Protein AF-A0A1W1E439-F1 (afdb_monomer)

Secondary structure (DSSP, 8-state):
-HHHHHHHHHHHHHHHHHHHHHHHHHHHHHHHHHHHHHHHHHHHHHHHHHHHHHHHHHHHHHHHHHHHHHHHHHHHHHHHHHHHHHHHHHHHHHHHHHHHHHHHHHHT-HHHHHHHHHHHTT--

Solvent-accessible surface area (backbone atoms only — not comparable to full-atom values): 6679 Å² total; per-residue (Å²): 114,67,73,62,52,54,50,50,53,54,49,52,53,50,51,54,49,51,52,51,53,49,53,52,49,52,50,53,50,52,50,52,52,49,54,51,52,52,50,52,51,51,50,52,53,51,51,51,53,49,52,54,50,52,52,52,51,51,50,52,53,50,52,53,51,51,51,51,52,51,52,51,51,50,53,51,51,52,53,49,51,53,51,54,50,51,54,49,51,52,52,49,51,52,51,50,54,52,50,52,50,57,52,46,59,63,69,68,29,67,66,61,53,48,55,51,52,54,52,54,68,70,75,110

Foldseek 3Di:
DVVVVVVVVVVVVVVVVVVVVVVVVVVVVVVVVVVVVVVVVVVVVVVVVVVVVVVVVVVVVVVVVVVVVVVVVVVVVVVVVVVVVVVVVVVVVVVVVVVVVVVVCVVPPPVVVVVVVVVVVVVD

Mean predicted aligned error: 12.01 Å

Sequence (124 aa):
MEARKKRIESGLIAAERGLSEHKEAQQKAQETINQSKDQAAAIIANATKQASGMVEDAKGTASQEAERIKTQAHAEIEQESQRVRNELKDQVSALVMQGVGAVLDKEVDAKAHQGMLSKLSQTL

pLDDT: mean 89.96, std 12.66, range [44.31, 98.12]

InterPro domains:
  IPR002146 ATP synthase, F0 complex, subunit b/b', bacterial/chloroplast [PF00430] (1-104)
  IPR005864 ATP synthase, F0 complex, subunit b, bacterial [TIGR01144] (1-121)
  IPR028987 F-type ATP synthase subunit B-like, membrane domain superfamily [SSF81573] (31-89)
  IPR050059 ATP synthase B chain [PTHR33445] (1-121)

Organism: NCBI:txid652676

Structure (mmCIF, N/CA/C/O backbone):
data_AF-A0A1W1E439-F1
#
_entry.id   AF-A0A1W1E439-F1
#
loop_
_atom_site.group_PDB
_atom_site.id
_atom_site.type_symbol
_atom_site.label_atom_id
_atom_site.label_alt_id
_atom_site.label_comp_id
_atom_site.label_asym_id
_atom_site.label_entity_id
_atom_site.label_seq_id
_atom_site.pdbx_PDB_ins_code
_atom_site.Cartn_x
_atom_site.Cartn_y
_atom_site.Cartn_z
_atom_site.occupancy
_atom_site.B_iso_or_equiv
_atom_site.auth_seq_id
_atom_site.auth_comp_id
_atom_site.auth_asym_id
_atom_site.auth_atom_id
_atom_site.pdbx_PDB_model_num
ATOM 1 N N . MET A 1 1 ? 37.534 -2.787 -73.741 1.00 69.88 1 MET A N 1
ATOM 2 C CA . MET A 1 1 ? 38.231 -3.216 -72.505 1.00 69.88 1 MET A CA 1
ATOM 3 C C . MET A 1 1 ? 37.985 -2.239 -71.352 1.00 69.88 1 MET A C 1
ATOM 5 O O . MET A 1 1 ? 37.496 -2.677 -70.318 1.00 69.88 1 MET A O 1
ATOM 9 N N . GLU A 1 2 ? 38.200 -0.934 -71.546 1.00 83.12 2 GLU A N 1
ATOM 10 C CA . GLU A 1 2 ? 38.024 0.121 -70.522 1.00 83.12 2 GLU A CA 1
ATOM 11 C C . GLU A 1 2 ? 36.676 0.116 -69.777 1.00 83.12 2 GLU A C 1
ATOM 13 O O . GLU A 1 2 ? 36.642 0.111 -68.548 1.00 83.12 2 GLU A O 1
ATOM 18 N N . ALA A 1 3 ? 35.551 0.016 -70.492 1.00 86.69 3 ALA A N 1
ATOM 19 C CA . ALA A 1 3 ? 34.220 0.011 -69.871 1.00 86.69 3 ALA A CA 1
ATOM 20 C C . ALA A 1 3 ? 34.008 -1.152 -68.878 1.00 86.69 3 ALA A C 1
ATOM 22 O O . ALA A 1 3 ? 33.331 -0.997 -67.863 1.00 86.69 3 ALA A O 1
ATOM 23 N N . ARG A 1 4 ? 34.619 -2.319 -69.137 1.00 87.88 4 ARG A N 1
ATOM 24 C CA . ARG A 1 4 ? 34.541 -3.480 -68.238 1.00 87.88 4 ARG A CA 1
ATOM 25 C C . ARG A 1 4 ? 35.363 -3.251 -66.970 1.00 87.88 4 ARG A C 1
ATOM 27 O O . ARG A 1 4 ? 34.896 -3.606 -65.894 1.00 87.88 4 ARG A O 1
ATOM 34 N N . LYS A 1 5 ? 36.547 -2.646 -67.095 1.00 88.12 5 LYS A N 1
ATOM 35 C CA . LYS A 1 5 ? 37.440 -2.340 -65.968 1.00 88.12 5 LYS A CA 1
ATOM 36 C C . LYS A 1 5 ? 36.796 -1.324 -65.021 1.00 88.12 5 LYS A C 1
ATOM 38 O O . LYS A 1 5 ? 36.674 -1.605 -63.834 1.00 88.12 5 LYS A O 1
ATOM 43 N N . LYS A 1 6 ? 36.243 -0.239 -65.577 1.00 91.06 6 LYS A N 1
ATOM 44 C CA . LYS A 1 6 ? 35.514 0.792 -64.822 1.00 91.06 6 LYS A CA 1
ATOM 45 C C . LYS A 1 6 ? 34.290 0.237 -64.084 1.00 91.06 6 LYS A C 1
ATOM 47 O O . LYS A 1 6 ? 34.039 0.620 -62.949 1.00 91.06 6 LYS A O 1
ATOM 52 N N . ARG A 1 7 ? 33.549 -0.698 -64.696 1.00 90.56 7 ARG A N 1
ATOM 53 C CA . ARG A 1 7 ? 32.388 -1.353 -64.060 1.00 90.56 7 ARG A CA 1
ATOM 54 C C . ARG A 1 7 ? 32.782 -2.261 -62.890 1.00 90.56 7 ARG A C 1
ATOM 56 O O . ARG A 1 7 ? 32.053 -2.333 -61.906 1.00 90.56 7 ARG A O 1
ATOM 63 N N . ILE A 1 8 ? 33.906 -2.971 -63.006 1.00 89.38 8 ILE A N 1
ATOM 64 C CA . ILE A 1 8 ? 34.429 -3.824 -61.926 1.00 89.38 8 ILE A CA 1
ATOM 65 C C . ILE A 1 8 ? 34.908 -2.954 -60.763 1.00 89.38 8 ILE A C 1
ATOM 67 O O . ILE A 1 8 ? 34.551 -3.225 -59.623 1.00 89.38 8 ILE A O 1
ATOM 71 N N . GLU A 1 9 ? 35.641 -1.882 -61.056 1.00 92.06 9 GLU A N 1
ATOM 72 C CA . GLU A 1 9 ? 36.102 -0.913 -60.059 1.00 92.06 9 GLU A CA 1
ATOM 73 C C . GLU A 1 9 ? 34.930 -0.253 -59.320 1.00 92.06 9 GLU A C 1
ATOM 75 O O . GLU A 1 9 ? 34.882 -0.279 -58.093 1.00 92.06 9 GLU A O 1
ATOM 80 N N . SER A 1 10 ? 33.920 0.244 -60.045 1.00 90.81 10 SER A N 1
ATOM 81 C CA . SER A 1 10 ? 32.730 0.829 -59.419 1.00 90.81 10 SER A CA 1
ATOM 82 C C . SER A 1 10 ? 31.944 -0.182 -58.582 1.00 90.81 10 SER A C 1
ATOM 84 O O . SER A 1 10 ? 31.404 0.176 -57.540 1.00 90.81 10 SER A O 1
ATOM 86 N N . GLY A 1 11 ? 31.874 -1.441 -59.029 1.00 92.94 11 GLY A N 1
ATOM 87 C CA . GLY A 1 11 ? 31.206 -2.514 -58.294 1.00 92.94 11 GLY A CA 1
ATOM 88 C C . GLY A 1 11 ? 31.939 -2.888 -57.006 1.00 92.94 11 GLY A C 1
ATOM 89 O O . GLY A 1 11 ? 31.295 -3.078 -55.979 1.00 92.94 11 GLY A O 1
ATOM 90 N N . LEU A 1 12 ? 33.274 -2.935 -57.042 1.00 93.62 12 LEU A N 1
ATOM 91 C CA . LEU A 1 12 ? 34.099 -3.214 -55.867 1.00 93.62 12 LEU A CA 1
ATOM 92 C C . LEU A 1 12 ? 33.975 -2.094 -54.824 1.00 93.62 12 LEU A C 1
ATOM 94 O O . LEU A 1 12 ? 33.728 -2.379 -53.657 1.00 93.62 12 LEU A O 1
ATOM 98 N N . ILE A 1 13 ? 34.036 -0.831 -55.261 1.00 94.19 13 ILE A N 1
ATOM 99 C CA . ILE A 1 13 ? 33.849 0.336 -54.384 1.00 94.19 13 ILE A CA 1
ATOM 100 C C . ILE A 1 13 ? 32.438 0.346 -53.776 1.00 94.19 13 ILE A C 1
ATOM 102 O O . ILE A 1 13 ? 32.276 0.637 -52.594 1.00 94.19 13 ILE A O 1
ATOM 106 N N . ALA A 1 14 ? 31.405 0.024 -54.561 1.00 94.19 14 ALA A N 1
ATOM 107 C CA . ALA A 1 14 ? 30.033 -0.048 -54.059 1.00 94.19 14 ALA A CA 1
ATOM 108 C C . ALA A 1 14 ? 29.848 -1.176 -53.030 1.00 94.19 14 ALA A C 1
ATOM 110 O O . ALA A 1 14 ? 29.167 -0.976 -52.027 1.00 94.19 14 ALA A O 1
ATOM 111 N N . ALA A 1 15 ? 30.473 -2.337 -53.246 1.00 93.81 15 ALA A N 1
ATOM 112 C CA . ALA A 1 15 ? 30.433 -3.451 -52.302 1.00 93.81 15 ALA A CA 1
ATOM 113 C C . ALA A 1 15 ? 31.158 -3.12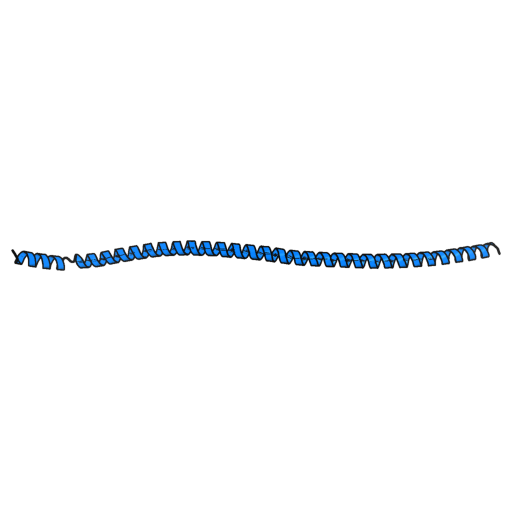1 -50.987 1.00 93.81 15 ALA A C 1
ATOM 115 O O . ALA A 1 15 ? 30.634 -3.409 -49.913 1.00 93.81 15 ALA A O 1
ATOM 116 N N . GLU A 1 16 ? 32.327 -2.479 -51.057 1.00 93.88 16 GLU A N 1
ATOM 117 C CA . GLU A 1 16 ? 33.083 -2.046 -49.875 1.00 93.88 16 GLU A CA 1
ATOM 118 C C . GLU A 1 16 ? 32.316 -0.991 -49.066 1.00 93.88 16 GLU A C 1
ATOM 120 O O . GLU A 1 16 ? 32.196 -1.110 -47.845 1.00 93.88 16 GLU A O 1
ATOM 125 N N . ARG A 1 17 ? 31.703 -0.011 -49.745 1.00 95.00 17 ARG A N 1
ATOM 126 C CA . ARG A 1 17 ? 30.813 0.971 -49.107 1.00 95.00 17 ARG A CA 1
ATOM 127 C C . ARG A 1 17 ? 2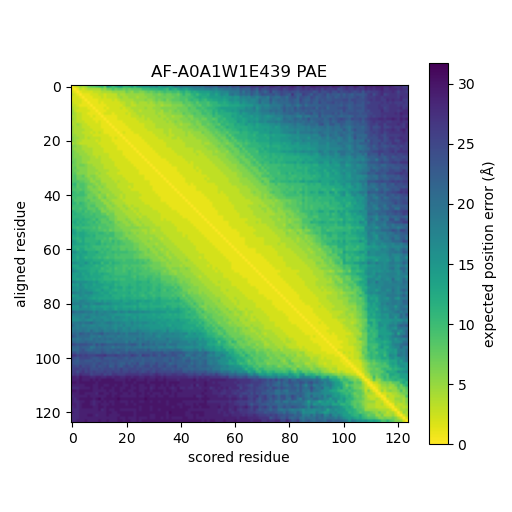9.606 0.308 -48.457 1.00 95.00 17 ARG A C 1
ATOM 129 O O . ARG A 1 17 ? 29.342 0.574 -47.291 1.00 95.00 17 ARG A O 1
ATOM 136 N N . GLY A 1 18 ? 28.934 -0.602 -49.161 1.00 95.75 18 GLY A N 1
ATOM 137 C CA . GLY A 1 18 ? 27.789 -1.330 -48.616 1.00 95.75 18 GLY A CA 1
ATOM 138 C C . GLY A 1 18 ? 28.148 -2.157 -47.379 1.00 95.75 18 GLY A C 1
ATOM 139 O O . GLY A 1 18 ? 27.379 -2.190 -46.421 1.00 95.75 18 GLY A O 1
ATOM 140 N N . LEU A 1 19 ? 29.334 -2.776 -47.348 1.00 95.88 19 LEU A N 1
ATOM 141 C CA . LEU A 1 19 ? 29.818 -3.502 -46.172 1.00 95.88 19 LEU A CA 1
ATOM 142 C C . LEU A 1 19 ? 30.106 -2.561 -44.992 1.00 95.88 19 LEU A C 1
ATOM 144 O O . LEU A 1 19 ? 29.750 -2.886 -43.857 1.00 95.88 19 LEU A O 1
ATOM 148 N N . SER A 1 20 ? 30.726 -1.405 -45.248 1.00 96.00 20 SER A N 1
ATOM 149 C CA . SER A 1 20 ? 30.991 -0.396 -44.215 1.00 96.00 20 SER A CA 1
ATOM 150 C C . SER A 1 20 ? 29.694 0.161 -43.632 1.00 96.00 20 SER A C 1
ATOM 152 O O . SER A 1 20 ? 29.505 0.140 -42.418 1.00 96.00 20 SER A O 1
ATOM 154 N N . GLU A 1 21 ? 28.765 0.582 -44.492 1.00 96.19 21 GLU A N 1
ATOM 155 C CA . GLU A 1 21 ? 27.452 1.098 -44.093 1.00 96.19 21 GLU A CA 1
ATOM 156 C C . GLU A 1 21 ? 26.648 0.046 -43.320 1.00 96.19 21 GLU A C 1
ATOM 158 O O . GLU A 1 21 ? 26.037 0.360 -42.299 1.00 96.19 21 GLU A O 1
ATOM 163 N N . HIS A 1 22 ? 26.690 -1.222 -43.746 1.00 96.19 22 HIS A N 1
ATOM 164 C CA . HIS A 1 22 ? 26.039 -2.316 -43.028 1.00 96.19 22 HIS A CA 1
ATOM 165 C C . HIS A 1 22 ? 26.623 -2.511 -41.624 1.00 96.19 22 HIS A C 1
ATOM 167 O O . HIS A 1 22 ? 25.874 -2.660 -40.657 1.00 96.19 22 HIS A O 1
ATOM 173 N N . LYS A 1 23 ? 27.954 -2.472 -41.492 1.00 96.69 23 LYS A N 1
ATOM 174 C CA . LYS A 1 23 ? 28.634 -2.602 -40.199 1.00 96.69 23 LYS A CA 1
ATOM 175 C C . LYS A 1 23 ? 28.294 -1.439 -39.266 1.00 96.69 23 LYS A C 1
ATOM 177 O O . LYS A 1 23 ? 27.989 -1.670 -38.097 1.00 96.69 23 LYS A O 1
ATOM 182 N N . GLU A 1 24 ? 28.299 -0.211 -39.774 1.00 97.19 24 GLU A N 1
ATOM 183 C CA . GLU A 1 24 ? 27.898 0.973 -39.007 1.00 97.19 24 GLU A CA 1
ATOM 184 C C . GLU A 1 24 ? 26.428 0.907 -38.580 1.00 97.19 24 GLU A C 1
ATOM 186 O O . GLU A 1 24 ? 26.099 1.204 -37.431 1.00 97.19 24 GLU A O 1
ATOM 191 N N . ALA A 1 25 ? 25.536 0.483 -39.478 1.00 96.94 25 ALA A N 1
ATOM 192 C CA . ALA A 1 25 ? 24.122 0.308 -39.168 1.00 96.94 25 ALA A CA 1
ATOM 193 C C . ALA A 1 25 ? 23.909 -0.761 -38.087 1.00 96.94 25 ALA A C 1
ATOM 195 O O . ALA A 1 25 ? 23.117 -0.553 -37.169 1.00 96.94 25 ALA A O 1
ATOM 196 N N . GLN A 1 26 ? 24.644 -1.875 -38.148 1.00 97.06 26 GLN A N 1
ATOM 197 C CA . GLN A 1 26 ? 24.585 -2.929 -37.136 1.00 97.06 26 GLN A CA 1
ATOM 198 C C . GLN A 1 26 ? 25.064 -2.429 -35.766 1.00 97.06 26 GLN A C 1
ATOM 200 O O . GLN A 1 26 ? 24.424 -2.716 -34.754 1.00 97.06 26 GLN A O 1
ATOM 205 N N . GLN A 1 27 ? 26.149 -1.650 -35.726 1.00 97.31 27 GLN A N 1
ATOM 206 C CA . GLN A 1 27 ? 26.647 -1.042 -34.489 1.00 97.31 27 GLN A CA 1
ATOM 207 C C . GLN A 1 27 ? 25.620 -0.078 -33.887 1.00 97.31 27 GLN A C 1
ATOM 209 O O . GLN A 1 27 ? 25.247 -0.237 -32.726 1.00 97.31 27 GLN A O 1
ATOM 214 N N . LYS A 1 28 ? 25.076 0.843 -34.693 1.00 97.31 28 LYS A N 1
ATOM 215 C CA . LYS A 1 28 ? 24.029 1.783 -34.254 1.00 97.31 28 LYS A CA 1
ATOM 216 C C . LYS A 1 28 ? 22.769 1.066 -33.769 1.00 97.31 28 LYS A C 1
ATOM 218 O O . LYS A 1 28 ? 22.172 1.469 -32.770 1.00 97.31 28 LYS A O 1
ATOM 223 N N . ALA A 1 29 ? 22.362 -0.009 -34.445 1.00 97.62 29 ALA A N 1
ATOM 224 C CA . ALA A 1 29 ? 21.227 -0.821 -34.020 1.00 97.62 29 ALA A CA 1
ATOM 225 C C . ALA A 1 29 ? 21.483 -1.463 -32.648 1.00 97.62 29 ALA A C 1
ATOM 227 O O . ALA A 1 29 ? 20.621 -1.404 -31.772 1.00 97.62 29 ALA A O 1
ATOM 228 N N . GLN A 1 30 ? 22.679 -2.017 -32.429 1.00 97.50 30 GLN A N 1
ATOM 229 C CA . GLN A 1 30 ? 23.043 -2.612 -31.146 1.00 97.50 30 GLN A CA 1
ATOM 230 C C . GLN A 1 30 ? 23.100 -1.571 -30.020 1.00 97.50 30 GLN A C 1
ATOM 232 O O . GLN A 1 30 ? 22.600 -1.831 -28.924 1.00 97.50 30 GLN A O 1
ATOM 237 N N . GLU A 1 31 ? 23.656 -0.390 -30.289 1.00 97.88 31 GLU A N 1
ATOM 238 C CA . GLU A 1 31 ? 23.659 0.736 -29.349 1.00 97.88 31 GLU A CA 1
ATOM 239 C C . GLU A 1 31 ? 22.236 1.160 -28.980 1.00 97.88 31 GLU A C 1
ATOM 241 O O . GLU A 1 31 ? 21.917 1.270 -27.798 1.00 97.88 31 GLU A O 1
ATOM 246 N N . THR A 1 32 ? 21.353 1.306 -29.970 1.00 97.75 32 THR A N 1
ATOM 247 C CA . THR A 1 32 ? 19.947 1.687 -29.753 1.00 97.75 32 THR A CA 1
ATOM 248 C C . THR A 1 32 ? 19.210 0.651 -28.904 1.00 97.75 32 THR A C 1
ATOM 250 O O . THR A 1 32 ? 18.446 1.009 -28.006 1.00 97.75 32 THR A O 1
ATOM 253 N N . ILE A 1 33 ? 19.450 -0.642 -29.149 1.00 97.69 33 ILE A N 1
ATOM 254 C CA . ILE A 1 33 ? 18.870 -1.733 -28.355 1.00 97.69 33 ILE A CA 1
ATOM 255 C C . ILE A 1 33 ? 19.357 -1.663 -26.907 1.00 97.69 33 ILE A C 1
ATOM 257 O O . ILE A 1 33 ? 18.552 -1.808 -25.989 1.00 97.69 33 ILE A O 1
ATOM 261 N N . ASN A 1 34 ? 20.654 -1.439 -26.691 1.00 98.00 34 ASN A N 1
ATOM 262 C CA . ASN A 1 34 ? 21.217 -1.345 -25.345 1.00 98.00 34 ASN A CA 1
ATOM 263 C C . ASN A 1 34 ? 20.659 -0.126 -24.599 1.00 98.00 34 ASN A C 1
ATOM 265 O O . ASN A 1 34 ? 20.136 -0.280 -23.500 1.00 98.00 34 ASN A O 1
ATOM 269 N N . GLN A 1 35 ? 20.643 1.046 -25.238 1.00 97.94 35 GLN A N 1
ATOM 270 C CA . GLN A 1 35 ? 20.052 2.262 -24.669 1.00 97.94 35 GLN A CA 1
ATOM 271 C C . GLN A 1 35 ? 18.573 2.072 -24.319 1.00 97.94 35 GLN A C 1
ATOM 273 O O . GLN A 1 35 ? 18.123 2.488 -23.254 1.00 97.94 35 GLN A O 1
ATOM 278 N N . SER A 1 36 ? 17.816 1.397 -25.186 1.00 97.62 36 SER A N 1
ATOM 279 C CA . SER A 1 36 ? 16.398 1.110 -24.951 1.00 97.62 36 SER A CA 1
ATOM 280 C C . SER A 1 36 ? 16.194 0.163 -23.764 1.00 97.62 36 SER A C 1
ATOM 282 O O . SER A 1 36 ? 15.261 0.345 -22.982 1.00 97.62 36 SER A O 1
ATOM 284 N N . LYS A 1 37 ? 17.075 -0.831 -23.586 1.00 98.00 37 LYS A N 1
ATOM 285 C CA . LYS A 1 37 ? 17.057 -1.722 -22.415 1.00 98.00 37 LYS A CA 1
ATOM 286 C C . LYS A 1 37 ? 17.370 -0.969 -21.125 1.00 98.00 37 LYS A C 1
ATOM 288 O O . LYS A 1 37 ? 16.666 -1.171 -20.137 1.00 98.00 37 LYS A O 1
ATOM 293 N N . ASP A 1 38 ? 18.360 -0.082 -21.146 1.00 98.12 38 ASP A N 1
ATOM 294 C CA . ASP A 1 38 ? 18.727 0.731 -19.984 1.00 98.12 38 ASP A CA 1
ATOM 295 C C . ASP A 1 38 ? 17.585 1.676 -19.588 1.00 98.12 38 ASP A C 1
ATOM 297 O O . ASP A 1 38 ? 17.224 1.772 -18.413 1.00 98.12 38 ASP A O 1
ATOM 301 N N . GLN A 1 39 ? 16.946 2.316 -20.572 1.00 98.12 39 GLN A N 1
ATOM 302 C CA . GLN A 1 39 ? 15.763 3.149 -20.347 1.00 98.12 39 GLN A CA 1
ATOM 303 C C . GLN A 1 39 ? 14.594 2.340 -19.776 1.00 98.12 39 GLN A C 1
ATOM 305 O O . GLN A 1 39 ? 13.965 2.774 -18.811 1.00 98.12 39 GLN A O 1
ATOM 310 N N . ALA A 1 40 ? 14.318 1.150 -20.316 1.00 98.00 40 ALA A N 1
ATOM 311 C CA . ALA A 1 40 ? 13.271 0.276 -19.795 1.00 98.00 40 ALA A CA 1
ATOM 312 C C . ALA A 1 40 ? 13.550 -0.144 -18.342 1.00 98.00 40 ALA A C 1
ATOM 314 O O . ALA A 1 40 ? 12.655 -0.076 -17.498 1.00 98.00 40 ALA A O 1
ATOM 315 N N . ALA A 1 41 ? 14.795 -0.508 -18.022 1.00 98.12 41 ALA A N 1
ATOM 316 C CA . ALA A 1 41 ? 15.203 -0.839 -16.660 1.00 98.12 41 ALA A CA 1
ATOM 317 C C . ALA A 1 41 ? 15.029 0.356 -15.707 1.00 98.12 41 ALA A C 1
ATOM 319 O O . ALA A 1 41 ? 14.498 0.193 -14.606 1.00 98.12 41 ALA A O 1
ATOM 320 N N . ALA A 1 42 ? 15.395 1.566 -16.142 1.00 98.12 42 ALA A N 1
ATOM 321 C CA . ALA A 1 42 ? 15.203 2.788 -15.365 1.00 98.12 42 ALA A CA 1
ATOM 322 C C . ALA A 1 42 ? 13.715 3.096 -15.115 1.00 98.12 42 ALA A C 1
ATOM 324 O O . ALA A 1 42 ? 13.341 3.467 -14.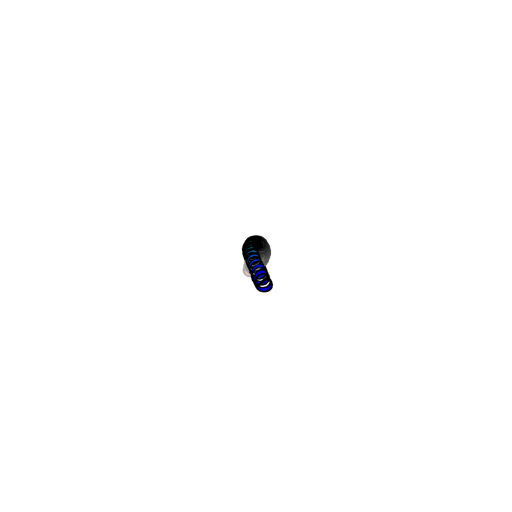000 1.00 98.12 42 ALA A O 1
ATOM 325 N N . ILE A 1 43 ? 12.849 2.902 -16.116 1.00 98.06 43 ILE A N 1
ATOM 326 C CA . ILE A 1 43 ? 11.393 3.062 -15.970 1.00 98.06 43 ILE A CA 1
ATOM 327 C C . ILE A 1 43 ? 10.849 2.072 -14.937 1.00 98.06 43 ILE A C 1
ATOM 329 O O . ILE A 1 43 ? 10.117 2.479 -14.036 1.00 98.06 43 ILE A O 1
ATOM 333 N N . ILE A 1 44 ? 11.237 0.797 -15.020 1.00 98.00 44 ILE A N 1
ATOM 334 C CA . ILE A 1 44 ? 10.791 -0.242 -14.079 1.00 98.00 44 ILE A CA 1
ATOM 335 C C . ILE A 1 44 ? 11.261 0.071 -12.653 1.00 98.00 44 ILE A C 1
ATOM 337 O O . ILE A 1 44 ? 10.477 -0.038 -11.707 1.00 98.00 44 ILE A O 1
ATOM 341 N N . ALA A 1 45 ? 12.513 0.499 -12.484 1.00 97.88 45 ALA A N 1
ATOM 342 C CA . ALA A 1 45 ? 13.053 0.873 -11.180 1.00 97.88 45 ALA A CA 1
ATOM 343 C C . ALA A 1 45 ? 12.294 2.065 -10.572 1.00 97.88 45 ALA A C 1
ATOM 345 O O . ALA A 1 45 ? 11.897 2.024 -9.405 1.00 97.88 45 ALA A O 1
ATOM 346 N N . ASN A 1 46 ? 12.024 3.098 -11.375 1.00 98.06 46 ASN A N 1
ATOM 347 C CA . ASN A 1 46 ? 11.244 4.258 -10.948 1.00 98.06 46 ASN A CA 1
ATOM 348 C C . ASN A 1 46 ? 9.799 3.886 -10.595 1.00 98.06 46 ASN A C 1
ATOM 350 O O . ASN A 1 46 ? 9.303 4.324 -9.559 1.00 98.06 46 ASN A O 1
ATOM 354 N N . ALA A 1 47 ? 9.141 3.054 -11.406 1.00 97.81 47 ALA A N 1
ATOM 355 C CA . ALA A 1 47 ? 7.787 2.576 -11.136 1.00 97.81 47 ALA A CA 1
ATOM 356 C C . ALA A 1 47 ? 7.724 1.763 -9.835 1.00 97.81 47 ALA A C 1
ATOM 358 O O . ALA A 1 47 ? 6.837 1.980 -9.015 1.00 97.81 47 ALA A O 1
ATOM 359 N N . THR A 1 48 ? 8.706 0.888 -9.600 1.00 97.50 48 THR A N 1
ATOM 360 C CA . THR A 1 48 ? 8.807 0.101 -8.361 1.00 97.50 48 THR A CA 1
ATOM 361 C C . THR A 1 48 ? 8.983 1.008 -7.145 1.00 97.50 48 THR A C 1
ATOM 363 O O . THR A 1 48 ? 8.293 0.840 -6.144 1.00 97.50 48 THR A O 1
ATOM 366 N N . LYS A 1 49 ? 9.858 2.018 -7.237 1.00 97.81 49 LYS A N 1
ATOM 367 C CA . LYS A 1 49 ? 10.053 3.001 -6.164 1.00 97.81 49 LYS A CA 1
ATOM 368 C C . LYS A 1 49 ? 8.772 3.788 -5.869 1.00 97.81 49 LYS A C 1
ATOM 370 O O . LYS A 1 49 ? 8.430 3.965 -4.704 1.00 97.81 49 L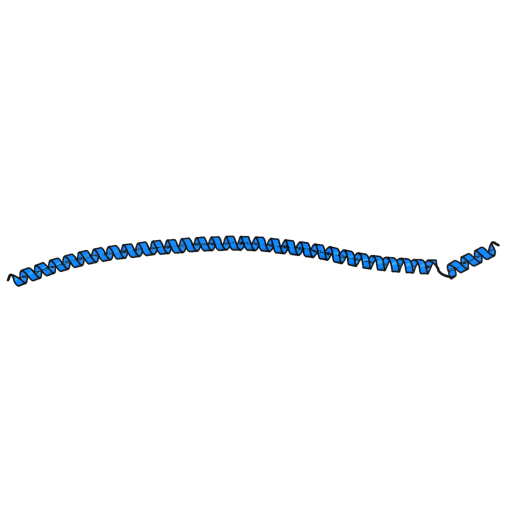YS A O 1
ATOM 375 N N . GLN A 1 50 ? 8.067 4.239 -6.906 1.00 97.62 50 GLN A N 1
ATOM 376 C CA . GLN A 1 50 ? 6.793 4.947 -6.755 1.00 97.62 50 GLN A CA 1
ATOM 377 C C . GLN A 1 50 ? 5.720 4.058 -6.122 1.00 97.62 50 GLN A C 1
ATOM 379 O O . GLN A 1 50 ? 5.019 4.508 -5.222 1.00 97.62 50 GLN A O 1
ATOM 384 N N . ALA A 1 51 ? 5.622 2.795 -6.543 1.00 97.25 51 ALA A N 1
ATOM 385 C CA . ALA A 1 51 ? 4.680 1.841 -5.969 1.00 97.25 51 ALA A CA 1
ATOM 386 C C . ALA A 1 51 ? 4.951 1.604 -4.477 1.00 97.25 51 ALA A C 1
ATOM 388 O O . ALA A 1 51 ? 4.023 1.652 -3.673 1.00 97.25 51 ALA A O 1
ATOM 389 N N . SER A 1 52 ? 6.216 1.416 -4.087 1.00 97.12 52 SER A N 1
ATOM 390 C CA . SER A 1 52 ? 6.587 1.282 -2.674 1.00 97.12 52 SER A CA 1
ATOM 391 C C . SER A 1 52 ? 6.224 2.528 -1.864 1.00 97.12 52 SER A C 1
ATOM 393 O O . SER A 1 52 ? 5.621 2.391 -0.803 1.00 97.12 52 SER A O 1
ATOM 395 N N . GLY A 1 53 ? 6.514 3.727 -2.384 1.00 97.69 53 GLY A N 1
ATOM 396 C CA . GLY A 1 53 ? 6.137 4.986 -1.731 1.00 97.69 53 GLY A CA 1
ATOM 397 C C . GLY A 1 53 ? 4.623 5.127 -1.562 1.00 97.69 53 GLY A C 1
ATOM 398 O O . GLY A 1 53 ? 4.148 5.407 -0.470 1.00 97.69 53 GLY A O 1
ATOM 399 N N . MET A 1 54 ? 3.851 4.807 -2.603 1.00 97.88 54 MET A N 1
ATOM 400 C CA . MET A 1 54 ? 2.386 4.827 -2.550 1.00 97.88 54 MET A CA 1
ATOM 401 C C . MET A 1 54 ? 1.827 3.869 -1.489 1.00 97.88 54 MET A C 1
ATOM 403 O O . MET A 1 54 ? 0.853 4.194 -0.813 1.00 97.88 54 MET A O 1
ATOM 407 N N . VAL A 1 55 ? 2.433 2.689 -1.326 1.00 97.88 55 VAL A N 1
ATOM 408 C CA . VAL A 1 55 ? 2.030 1.729 -0.290 1.00 97.88 55 VAL A CA 1
ATOM 409 C C . VAL A 1 55 ? 2.359 2.248 1.111 1.00 97.88 55 VAL A C 1
ATOM 411 O O . VAL A 1 55 ? 1.560 2.048 2.025 1.00 97.88 55 VAL A O 1
ATOM 414 N N . GLU A 1 56 ? 3.507 2.896 1.307 1.00 97.25 56 GLU A N 1
ATOM 415 C CA . GLU A 1 56 ? 3.849 3.514 2.594 1.00 97.25 56 GLU A CA 1
ATOM 416 C C . GLU A 1 56 ? 2.912 4.673 2.938 1.00 97.25 56 GLU A C 1
ATOM 418 O O . GLU A 1 56 ? 2.366 4.696 4.043 1.00 97.25 56 GLU A O 1
ATOM 423 N N . ASP A 1 57 ? 2.635 5.558 1.981 1.00 97.25 57 ASP A N 1
ATOM 424 C CA . ASP A 1 57 ? 1.694 6.665 2.153 1.00 97.25 57 ASP A CA 1
ATOM 425 C C . ASP A 1 57 ? 0.293 6.145 2.503 1.00 97.25 57 ASP A C 1
ATOM 427 O O . ASP A 1 57 ? -0.312 6.579 3.486 1.00 97.25 57 ASP A O 1
ATOM 431 N N . ALA A 1 58 ? -0.197 5.136 1.771 1.00 97.25 58 ALA A N 1
ATOM 432 C CA . ALA A 1 58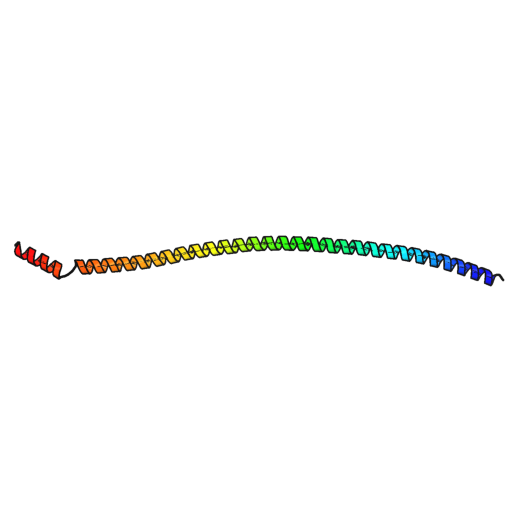 ? -1.490 4.512 2.037 1.00 97.25 58 ALA A CA 1
ATOM 433 C C . ALA A 1 58 ? -1.559 3.880 3.438 1.00 97.25 58 ALA A C 1
ATOM 435 O O . ALA A 1 58 ? -2.576 4.008 4.123 1.00 97.25 58 ALA A O 1
ATOM 436 N N . LYS A 1 59 ? -0.481 3.231 3.901 1.00 97.88 59 LYS A N 1
ATOM 437 C CA . LYS A 1 59 ? -0.390 2.705 5.276 1.00 97.88 59 LYS A CA 1
ATOM 438 C C . LYS A 1 59 ? -0.405 3.826 6.314 1.00 97.88 59 LYS A C 1
ATOM 440 O O . LYS A 1 59 ? -1.046 3.672 7.357 1.00 97.88 59 LYS A O 1
ATOM 445 N N . GLY A 1 60 ? 0.273 4.939 6.036 1.00 98.06 60 GLY A N 1
ATOM 446 C CA . GLY A 1 60 ? 0.265 6.131 6.879 1.00 98.06 60 GLY A CA 1
ATOM 447 C C . GLY A 1 60 ? -1.145 6.698 7.036 1.00 98.06 60 GLY A C 1
ATOM 448 O O . GLY A 1 60 ? -1.632 6.833 8.159 1.00 98.06 60 GLY A O 1
ATOM 449 N N . THR A 1 61 ? -1.840 6.935 5.922 1.00 97.50 61 THR A N 1
ATOM 450 C CA . THR A 1 61 ? -3.233 7.406 5.919 1.00 97.50 61 THR A CA 1
ATOM 451 C C . THR A 1 61 ? -4.171 6.425 6.621 1.00 97.50 61 THR A C 1
ATOM 453 O O . THR A 1 61 ? -4.978 6.843 7.447 1.00 97.50 61 THR A O 1
ATOM 456 N N . ALA A 1 62 ? -4.046 5.120 6.358 1.00 97.25 62 ALA A N 1
ATOM 457 C CA . ALA A 1 62 ? -4.872 4.105 7.010 1.00 97.25 62 ALA A CA 1
ATOM 458 C C . ALA A 1 62 ? -4.677 4.088 8.534 1.00 97.25 62 ALA A C 1
ATOM 460 O O . ALA A 1 62 ? -5.647 3.959 9.277 1.00 97.25 62 ALA A O 1
ATOM 461 N N . SER A 1 63 ? -3.440 4.254 9.007 1.00 97.88 63 SER A N 1
ATOM 462 C CA . SER A 1 63 ? -3.139 4.304 10.442 1.00 97.88 63 SER A CA 1
ATOM 463 C C . SER A 1 63 ? -3.733 5.552 11.099 1.00 97.88 63 SER A C 1
ATOM 465 O O . SER A 1 63 ? -4.330 5.456 12.168 1.00 97.88 63 SER A O 1
ATOM 467 N N . GLN A 1 64 ? -3.627 6.713 10.444 1.00 97.94 64 GLN A N 1
ATOM 468 C CA . GLN A 1 64 ? -4.230 7.959 10.929 1.00 97.94 64 GLN A CA 1
ATOM 469 C C . GLN A 1 64 ? -5.757 7.859 11.005 1.00 97.94 64 GLN A C 1
ATOM 471 O O . GLN A 1 64 ? -6.350 8.238 12.013 1.00 97.94 64 GLN A O 1
ATOM 476 N N . GLU A 1 65 ? -6.392 7.309 9.970 1.00 97.69 65 GLU A N 1
ATOM 477 C CA . GLU A 1 65 ? -7.843 7.133 9.946 1.00 97.69 65 GLU A CA 1
ATOM 478 C C . GLU A 1 65 ? -8.307 6.112 10.992 1.00 97.69 65 GLU A C 1
ATOM 480 O O . GLU A 1 65 ? -9.307 6.335 11.671 1.00 97.69 65 GLU A O 1
ATOM 485 N N . ALA A 1 66 ? -7.552 5.029 11.199 1.00 97.75 66 ALA A N 1
ATOM 486 C CA . ALA A 1 66 ? -7.843 4.060 12.250 1.00 97.75 66 ALA A CA 1
ATOM 487 C C . ALA A 1 66 ? -7.809 4.700 13.647 1.00 97.75 66 ALA A C 1
ATOM 489 O O . ALA A 1 66 ? -8.710 4.460 14.451 1.00 97.75 66 ALA A O 1
ATOM 490 N N . GLU A 1 67 ? -6.812 5.538 13.937 1.00 97.69 67 GLU A N 1
ATOM 491 C CA . GLU A 1 67 ? -6.744 6.262 15.212 1.00 97.69 67 GLU A CA 1
ATOM 492 C C . GLU A 1 67 ? -7.868 7.296 15.352 1.00 97.69 67 GLU A C 1
ATOM 494 O O . GLU A 1 67 ? -8.461 7.426 16.427 1.00 97.69 67 GLU A O 1
ATOM 499 N N . ARG A 1 68 ? -8.243 7.971 14.259 1.00 98.00 68 ARG A N 1
ATOM 500 C CA . ARG A 1 68 ? -9.402 8.873 14.234 1.00 98.00 68 ARG A CA 1
ATOM 501 C C . ARG A 1 68 ? -10.696 8.136 14.583 1.00 98.00 68 ARG A C 1
ATOM 503 O O . ARG A 1 68 ? -11.439 8.595 15.448 1.00 98.00 68 ARG A O 1
ATOM 510 N N . ILE A 1 69 ? -10.938 6.981 13.961 1.00 97.81 69 ILE A N 1
ATOM 511 C CA . ILE A 1 69 ? -12.116 6.139 14.220 1.00 97.81 69 ILE A CA 1
ATOM 512 C C . ILE A 1 69 ? -12.133 5.662 15.673 1.00 97.81 69 ILE A C 1
ATOM 514 O O . ILE A 1 69 ? -13.163 5.772 16.331 1.00 97.81 69 ILE A O 1
ATOM 518 N N . LYS A 1 70 ? -11.005 5.171 16.203 1.00 97.88 70 LYS A N 1
ATOM 519 C CA . LYS A 1 70 ? -10.921 4.739 17.609 1.00 97.88 70 LYS A CA 1
ATOM 520 C C . LYS A 1 70 ? -11.219 5.878 18.575 1.00 97.88 70 LYS A C 1
ATOM 522 O O . LYS A 1 70 ? -11.954 5.682 19.536 1.00 97.88 70 LYS A O 1
ATOM 527 N N . THR A 1 71 ? -10.659 7.057 18.319 1.00 97.81 71 THR A N 1
ATOM 528 C CA . THR A 1 71 ? -10.863 8.238 19.168 1.00 97.81 71 THR A CA 1
ATOM 529 C C . THR A 1 71 ? -12.335 8.640 19.181 1.00 97.81 71 THR A C 1
ATOM 531 O O . THR A 1 71 ? -12.909 8.851 20.246 1.00 97.81 71 THR A O 1
ATOM 534 N N . GLN A 1 72 ? -12.963 8.669 18.004 1.00 97.44 72 GLN A N 1
ATOM 535 C CA . GLN A 1 72 ? -14.386 8.959 17.863 1.00 97.44 72 GLN A CA 1
ATOM 536 C C . GLN A 1 72 ? -15.253 7.912 18.580 1.00 97.44 72 GLN A C 1
ATOM 538 O O . GLN A 1 72 ? -16.136 8.273 19.352 1.00 97.44 72 GLN A O 1
ATOM 543 N N . ALA A 1 73 ? -14.953 6.623 18.404 1.00 97.19 73 ALA A N 1
ATOM 544 C CA . ALA A 1 73 ? -15.670 5.541 19.072 1.00 97.19 73 ALA A CA 1
ATOM 545 C C . ALA A 1 73 ? -15.531 5.606 20.603 1.00 97.19 73 ALA A C 1
ATOM 547 O O . ALA A 1 73 ? -16.501 5.376 21.321 1.00 97.19 73 ALA A O 1
ATOM 548 N N . HIS A 1 74 ? -14.350 5.951 21.125 1.00 97.44 74 HIS A N 1
ATOM 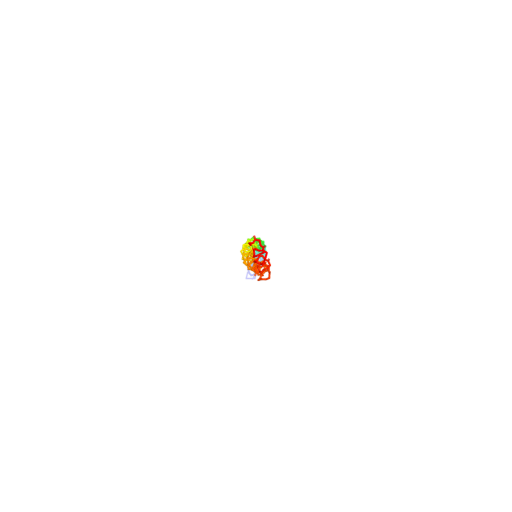549 C CA . HIS A 1 74 ? -14.159 6.147 22.563 1.00 97.44 74 HIS A CA 1
ATOM 550 C C . HIS A 1 74 ? -14.985 7.316 23.104 1.00 97.44 74 HIS A C 1
ATOM 552 O O . HIS A 1 74 ? -15.620 7.162 24.146 1.00 97.44 74 HIS A O 1
ATOM 558 N N . ALA A 1 75 ? -15.024 8.441 22.386 1.00 97.62 75 ALA A N 1
ATOM 559 C CA . ALA A 1 75 ? -15.846 9.587 22.765 1.00 97.62 75 ALA A CA 1
ATOM 560 C C . ALA A 1 75 ? -17.347 9.241 22.764 1.00 97.62 75 ALA A C 1
ATOM 562 O O . ALA A 1 75 ? -18.068 9.604 23.692 1.00 97.62 75 ALA A O 1
ATOM 563 N N . GLU A 1 76 ? -17.812 8.484 21.767 1.00 97.31 76 GLU A N 1
ATOM 564 C CA . GLU A 1 76 ? -19.197 8.002 21.694 1.00 97.31 76 GLU A CA 1
ATOM 565 C C . GLU A 1 76 ? -19.538 7.052 22.848 1.00 97.31 76 GLU A C 1
ATOM 567 O O . GLU A 1 76 ? -20.578 7.207 23.486 1.00 97.31 76 GLU A O 1
ATOM 572 N N . ILE A 1 77 ? -18.645 6.110 23.176 1.00 97.31 77 ILE A N 1
ATOM 573 C CA . ILE A 1 77 ? -18.818 5.200 24.319 1.00 97.31 77 ILE A CA 1
ATOM 574 C C . ILE A 1 77 ? -18.899 5.981 25.634 1.00 97.31 77 ILE A C 1
ATOM 576 O O . ILE A 1 77 ? -19.713 5.649 26.496 1.00 97.31 77 ILE A O 1
ATOM 580 N N . GLU A 1 78 ? -18.065 7.004 25.817 1.00 97.06 78 GLU A N 1
ATOM 581 C CA . GLU A 1 78 ? -18.076 7.821 27.030 1.00 97.06 78 GLU A CA 1
ATOM 582 C C . GLU A 1 78 ? -19.381 8.616 27.164 1.00 97.06 78 GLU A C 1
ATOM 584 O O . GLU A 1 78 ? -20.011 8.600 28.227 1.00 97.06 78 GLU A O 1
ATOM 589 N N . GLN A 1 79 ? -19.837 9.235 26.072 1.00 97.31 79 GLN A N 1
ATOM 590 C CA . GLN A 1 79 ? -21.117 9.940 26.028 1.00 97.31 79 GLN A CA 1
ATOM 591 C C . GLN A 1 79 ? -22.288 9.000 26.347 1.00 97.31 79 GLN A C 1
ATOM 593 O O . GLN A 1 79 ? -23.160 9.337 27.153 1.00 97.31 79 GLN A O 1
ATOM 598 N N . GLU A 1 80 ? -22.291 7.810 25.752 1.00 96.62 80 GLU A N 1
ATOM 599 C CA . GLU A 1 80 ? -23.334 6.808 25.948 1.00 96.62 80 GLU A CA 1
ATOM 600 C C . GLU A 1 80 ? -23.329 6.256 27.381 1.00 96.62 80 GLU A C 1
ATOM 602 O O . GLU A 1 80 ? -24.371 6.163 28.026 1.00 96.62 80 GLU A O 1
ATOM 607 N N . SER A 1 81 ? -22.148 5.983 27.938 1.00 97.31 81 SER A N 1
ATOM 608 C CA . SER A 1 81 ? -21.980 5.576 29.337 1.00 97.31 81 SER A CA 1
ATOM 609 C C . SER A 1 81 ? -22.542 6.623 30.301 1.00 97.31 81 SER A C 1
ATOM 611 O O . SER A 1 81 ? -23.247 6.281 31.254 1.00 97.31 81 SER A O 1
ATOM 613 N N . GLN A 1 82 ? -22.291 7.910 30.041 1.00 96.38 82 GLN A N 1
ATOM 614 C CA . GLN A 1 82 ? -22.845 8.986 30.859 1.00 96.38 82 GLN A CA 1
ATOM 615 C C . GLN A 1 82 ? -24.371 9.075 30.733 1.00 96.38 82 GLN A C 1
ATOM 617 O O . GLN A 1 82 ? -25.050 9.278 31.743 1.00 96.38 82 GLN A O 1
ATOM 622 N N . ARG A 1 83 ? -24.920 8.883 29.526 1.00 96.94 83 ARG A N 1
ATOM 623 C CA . ARG A 1 83 ? -26.370 8.823 29.296 1.00 96.94 83 ARG A CA 1
ATOM 624 C C . ARG A 1 83 ? -27.010 7.694 30.103 1.00 96.94 83 ARG A C 1
ATOM 626 O O . ARG A 1 83 ? -27.898 7.962 30.908 1.00 96.94 83 ARG A O 1
ATOM 633 N N . VAL A 1 84 ? -26.498 6.471 29.970 1.00 96.69 84 VAL A N 1
ATOM 634 C CA . VAL A 1 84 ? -27.007 5.288 30.685 1.00 96.69 84 VAL A CA 1
ATOM 635 C C . VAL A 1 84 ? -26.885 5.453 32.202 1.00 96.69 84 VAL A C 1
ATOM 637 O O . VAL A 1 84 ? -27.798 5.090 32.942 1.00 96.69 84 VAL A O 1
ATOM 640 N N . ARG A 1 85 ? -25.790 6.043 32.701 1.00 96.69 85 ARG A N 1
ATOM 641 C CA . ARG A 1 85 ? -25.640 6.347 34.136 1.00 96.69 85 ARG A CA 1
ATOM 642 C C . ARG A 1 85 ? -26.702 7.319 34.641 1.00 96.69 85 ARG A C 1
ATOM 644 O O . ARG A 1 85 ? -27.217 7.120 35.741 1.00 96.69 85 ARG A O 1
ATOM 651 N N . ASN A 1 86 ? -27.010 8.359 33.868 1.00 96.00 86 ASN A N 1
ATOM 652 C CA . ASN A 1 86 ? -28.050 9.319 34.229 1.00 96.00 86 ASN A CA 1
ATOM 653 C C . ASN A 1 86 ? -29.430 8.645 34.241 1.00 96.00 86 ASN A C 1
ATOM 655 O O . ASN A 1 86 ? -30.141 8.754 35.236 1.00 96.00 86 ASN A O 1
ATOM 659 N N . GLU A 1 87 ? -29.758 7.861 33.211 1.00 96.31 87 GLU A N 1
ATOM 660 C CA . GLU A 1 87 ? -31.011 7.094 33.155 1.00 96.31 87 GLU A CA 1
ATOM 661 C C . GLU A 1 87 ? -31.146 6.124 34.339 1.00 96.31 87 GLU A C 1
ATOM 663 O O . GLU A 1 87 ? -32.204 6.035 34.964 1.00 96.31 87 GLU A O 1
ATOM 668 N N . LEU A 1 88 ? -30.063 5.431 34.709 1.00 96.38 88 LEU A N 1
ATOM 669 C CA . LEU A 1 88 ? -30.057 4.532 35.862 1.00 96.38 88 LEU A CA 1
ATOM 670 C C . LEU A 1 88 ? -30.286 5.292 37.173 1.00 96.38 88 LEU A C 1
ATOM 672 O O . LEU A 1 8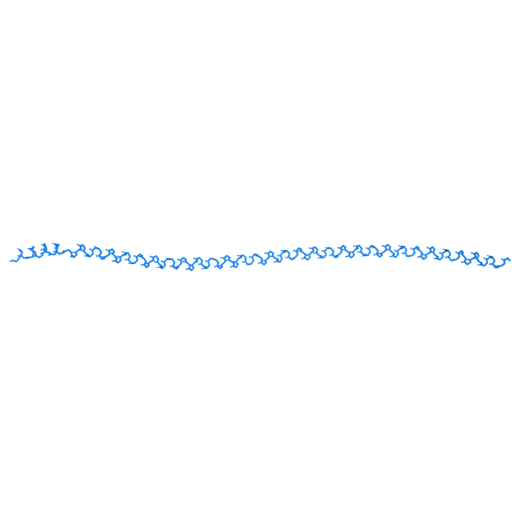8 ? -31.018 4.821 38.041 1.00 96.38 88 LEU A O 1
ATOM 676 N N . LYS A 1 89 ? -29.687 6.476 37.329 1.00 95.75 89 LYS A N 1
ATOM 677 C CA . LYS A 1 89 ? -29.894 7.323 38.509 1.00 95.75 89 LYS A CA 1
ATOM 678 C C . LYS A 1 89 ? -31.358 7.751 38.639 1.00 95.75 89 LYS A C 1
ATOM 680 O O . LYS A 1 89 ? -31.887 7.751 39.754 1.00 95.75 89 LYS A O 1
ATOM 685 N N . ASP A 1 90 ? -32.013 8.073 37.528 1.00 95.69 90 ASP A N 1
ATOM 686 C CA . ASP A 1 90 ? -33.429 8.444 37.515 1.00 95.69 90 ASP A CA 1
ATOM 687 C C . ASP A 1 90 ? -34.318 7.251 37.897 1.00 95.69 90 ASP A C 1
ATOM 689 O O . ASP A 1 90 ? -35.189 7.379 38.762 1.00 95.69 90 ASP A O 1
ATOM 693 N N . GLN A 1 91 ? -34.041 6.062 37.349 1.00 95.06 91 GLN A N 1
ATOM 694 C CA . GLN A 1 91 ? -34.740 4.822 37.713 1.00 95.06 91 GLN A CA 1
ATOM 695 C C . GLN A 1 91 ? -34.560 4.465 39.196 1.00 95.06 91 GLN A C 1
ATOM 697 O O . GLN A 1 91 ? -35.529 4.125 39.876 1.00 95.06 91 GLN A O 1
ATOM 702 N N . VAL A 1 92 ? -33.338 4.581 39.727 1.00 96.19 92 VAL A N 1
ATOM 703 C CA . VAL A 1 92 ? -33.057 4.333 41.149 1.00 96.19 92 VAL A CA 1
ATOM 704 C C . VAL A 1 92 ? -33.787 5.345 42.027 1.00 96.19 92 VAL A C 1
ATOM 706 O O . VAL A 1 92 ? -34.384 4.959 43.028 1.00 96.19 92 VAL A O 1
ATOM 709 N N . SER A 1 93 ? -33.799 6.624 41.649 1.00 93.81 93 SER A N 1
ATOM 710 C CA . SER A 1 93 ? -34.516 7.665 42.397 1.00 93.81 93 SER A CA 1
ATOM 711 C C . SER A 1 93 ? -36.022 7.386 42.441 1.00 93.81 93 SER A C 1
ATOM 713 O O . SER A 1 93 ? -36.636 7.498 43.502 1.00 93.81 93 SER A O 1
ATOM 715 N N . ALA A 1 94 ? -36.610 6.949 41.323 1.00 94.56 94 ALA A N 1
ATOM 716 C CA . ALA A 1 94 ? -38.009 6.530 41.269 1.00 94.56 94 ALA A CA 1
ATOM 717 C C . ALA A 1 94 ? -38.287 5.325 42.187 1.00 94.56 94 ALA A C 1
ATOM 719 O O . ALA A 1 94 ? -39.262 5.341 42.941 1.00 94.56 94 ALA A O 1
ATOM 720 N N . LEU A 1 95 ? -37.407 4.318 42.185 1.00 93.56 95 LEU A N 1
ATOM 721 C CA . LEU A 1 95 ? -37.517 3.146 43.059 1.00 93.56 95 LEU A CA 1
ATOM 722 C C . LEU A 1 95 ? -37.418 3.526 44.546 1.00 93.56 95 LEU A C 1
ATOM 724 O O . LEU A 1 95 ? -38.184 3.031 45.371 1.00 93.56 95 LEU A O 1
ATOM 728 N N . VAL A 1 96 ? -36.500 4.433 44.896 1.00 92.94 96 VAL A N 1
ATOM 729 C CA . VAL A 1 96 ? -36.343 4.937 46.269 1.00 92.94 96 VAL A CA 1
ATOM 730 C C . VAL A 1 96 ? -37.608 5.661 46.722 1.00 92.94 96 VAL A C 1
ATOM 732 O O . VAL A 1 96 ? -38.091 5.390 47.817 1.00 92.94 96 VAL A O 1
ATOM 735 N N . MET A 1 97 ? -38.193 6.520 45.882 1.00 89.19 97 MET A N 1
ATOM 736 C CA . MET A 1 97 ? -39.453 7.204 46.201 1.00 89.19 97 MET A CA 1
ATOM 737 C C . MET A 1 97 ? -40.611 6.221 46.415 1.00 89.19 97 MET A C 1
ATOM 739 O O . MET A 1 97 ? -41.382 6.385 47.359 1.00 89.19 97 MET A O 1
ATOM 743 N N . GLN A 1 98 ? -40.707 5.172 45.591 1.00 90.88 98 GLN A N 1
ATOM 744 C CA . GLN A 1 98 ? -41.686 4.096 45.790 1.00 90.88 98 GLN A CA 1
ATOM 745 C C . GLN A 1 98 ? -41.463 3.358 47.117 1.00 90.88 98 GLN A C 1
ATOM 747 O O . GLN A 1 98 ? -42.419 3.097 47.844 1.00 90.88 98 GLN A O 1
ATOM 752 N N . GLY A 1 99 ? -40.207 3.063 47.463 1.00 88.25 99 GLY A N 1
ATOM 753 C CA . GLY A 1 99 ? -39.847 2.434 48.733 1.00 88.25 99 GLY A CA 1
ATOM 754 C C . GLY A 1 99 ? -40.185 3.303 49.947 1.00 88.25 99 GLY A C 1
ATOM 755 O O . GLY A 1 99 ? -40.757 2.805 50.913 1.00 88.25 99 GLY A O 1
ATOM 756 N N . VAL A 1 100 ? -39.893 4.607 49.885 1.00 88.94 100 VAL A N 1
ATOM 757 C CA . VAL A 1 100 ? -40.265 5.574 50.933 1.00 88.94 100 VAL A CA 1
ATOM 758 C C . VAL A 1 100 ? -41.784 5.632 51.099 1.00 88.94 100 VAL A C 1
ATOM 760 O O . VAL A 1 100 ? -42.260 5.594 52.230 1.00 88.94 100 VAL A O 1
ATOM 763 N N . GLY A 1 101 ? -42.543 5.650 49.998 1.00 83.12 101 GLY A N 1
ATOM 764 C CA . GLY A 1 101 ? -44.006 5.577 50.030 1.00 83.12 101 GLY A CA 1
ATOM 765 C C . GLY A 1 101 ? -44.516 4.315 50.728 1.00 83.12 101 GLY A C 1
ATOM 766 O O . GLY A 1 101 ? -45.317 4.410 51.648 1.00 83.12 101 GLY A O 1
ATOM 767 N N . ALA A 1 102 ? -43.978 3.143 50.379 1.00 84.00 102 ALA A N 1
ATOM 768 C CA . ALA A 1 102 ? -44.371 1.876 51.000 1.00 84.00 102 ALA A CA 1
ATOM 769 C C . ALA A 1 102 ? -44.034 1.798 52.505 1.00 84.00 102 ALA A C 1
ATOM 771 O O . ALA A 1 102 ? -44.770 1.183 53.277 1.00 84.00 102 ALA A O 1
ATOM 772 N N . VAL A 1 103 ? -42.922 2.407 52.937 1.00 82.12 103 VAL A N 1
ATOM 773 C CA . VAL A 1 103 ? -42.564 2.502 54.363 1.00 82.12 103 VAL A CA 1
ATOM 774 C C . VAL A 1 103 ? -43.500 3.461 55.099 1.00 82.12 103 VAL A C 1
ATOM 776 O O . VAL A 1 103 ? -43.979 3.115 56.176 1.00 82.12 103 VAL A O 1
ATOM 779 N N . LEU A 1 104 ? -43.800 4.627 54.518 1.00 78.56 104 LEU A N 1
ATOM 780 C CA . LEU A 1 104 ? -44.749 5.585 55.090 1.00 78.56 104 LEU A CA 1
ATOM 781 C C . LEU A 1 104 ? -46.160 4.998 55.185 1.00 78.56 104 LEU A C 1
ATOM 783 O O . LEU A 1 104 ? -46.770 5.110 56.239 1.00 78.56 104 LEU A O 1
ATOM 787 N N . ASP A 1 105 ? -46.653 4.302 54.160 1.00 78.06 105 ASP A N 1
ATOM 788 C CA . ASP A 1 105 ? -47.958 3.624 54.203 1.00 78.06 105 ASP A CA 1
ATOM 789 C C . ASP A 1 105 ? -48.049 2.605 55.352 1.00 78.06 105 ASP A C 1
ATOM 791 O O . ASP A 1 105 ? -49.114 2.409 55.937 1.00 78.06 105 ASP A O 1
ATOM 795 N N . LYS A 1 106 ? -46.927 1.965 55.708 1.00 73.88 106 LYS A N 1
ATOM 796 C CA . LYS A 1 106 ? -46.846 1.035 56.842 1.00 73.88 106 LYS A CA 1
ATOM 797 C C . LYS A 1 106 ? -46.767 1.748 58.199 1.00 73.88 106 LYS A C 1
ATOM 799 O O . LYS A 1 106 ? -47.298 1.233 59.179 1.00 73.88 106 LYS A O 1
ATOM 804 N N . GLU A 1 107 ? -46.087 2.891 58.274 1.00 67.12 107 GLU A N 1
ATOM 805 C CA . GLU A 1 107 ? -45.975 3.715 59.491 1.00 67.12 107 GLU A CA 1
ATOM 806 C C . GLU A 1 107 ? -47.281 4.474 59.796 1.00 67.12 107 GLU A C 1
ATOM 808 O O . GLU A 1 107 ? -47.670 4.571 60.957 1.00 67.12 107 GLU A O 1
ATOM 813 N N . VAL A 1 108 ? -48.003 4.940 58.768 1.00 61.62 108 VAL A N 1
ATOM 814 C CA . VAL A 1 108 ? -49.299 5.643 58.877 1.00 61.62 108 VAL A CA 1
ATOM 815 C C . VAL A 1 108 ? -50.477 4.650 58.874 1.00 61.62 108 VAL A C 1
ATOM 817 O O . VAL A 1 108 ? -51.568 4.924 58.373 1.00 61.62 108 VAL A O 1
ATOM 820 N N . ASP A 1 109 ? -50.284 3.461 59.450 1.00 65.31 109 ASP A N 1
ATOM 821 C CA . ASP A 1 109 ? -51.368 2.498 59.641 1.00 65.31 109 ASP A CA 1
ATOM 822 C C . ASP A 1 109 ? -52.349 3.035 60.698 1.00 65.31 109 ASP A C 1
ATOM 824 O O . ASP A 1 109 ? -52.010 3.253 61.869 1.00 6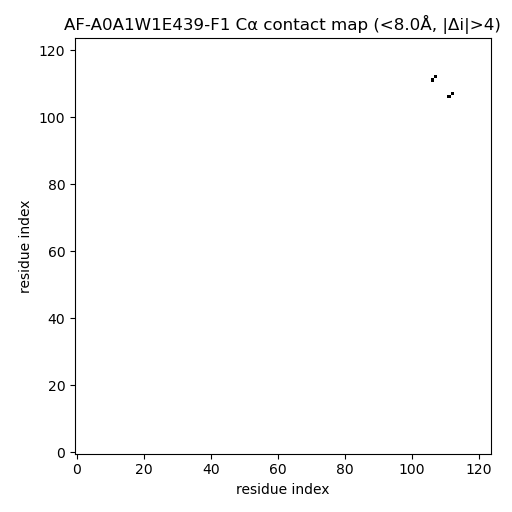5.31 109 ASP A O 1
ATOM 828 N N . ALA A 1 110 ? -53.609 3.214 60.295 1.00 58.44 110 ALA A N 1
ATOM 829 C CA . ALA A 1 110 ? -54.706 3.615 61.169 1.00 58.44 110 ALA A CA 1
ATOM 830 C C . ALA A 1 110 ? -54.834 2.722 62.421 1.00 58.44 110 ALA A C 1
ATOM 832 O O . ALA A 1 110 ? -55.276 3.214 63.460 1.00 58.44 110 ALA A O 1
ATOM 833 N N . LYS A 1 111 ? -54.401 1.450 62.377 1.00 61.50 111 LYS A N 1
ATOM 834 C CA . LYS A 1 111 ? -54.327 0.568 63.559 1.00 61.50 111 LYS A CA 1
ATOM 835 C C . LYS A 1 111 ? -53.234 0.968 64.549 1.00 61.50 111 LYS A C 1
ATOM 837 O O . LYS A 1 111 ? -53.479 0.917 65.756 1.00 61.50 111 LYS A O 1
ATOM 842 N N . ALA A 1 112 ? -52.051 1.364 64.073 1.00 61.31 112 ALA A N 1
ATOM 843 C CA . ALA A 1 112 ? -50.962 1.835 64.931 1.00 61.31 112 ALA A CA 1
ATOM 844 C C . ALA A 1 112 ? -51.348 3.157 65.616 1.00 61.31 112 ALA A C 1
ATOM 846 O O . ALA A 1 112 ? -51.156 3.318 66.825 1.00 61.31 112 ALA A O 1
ATOM 847 N N . HIS A 1 113 ? -52.007 4.053 64.877 1.00 61.72 113 HIS A N 1
ATOM 848 C CA . HIS A 1 113 ? -52.532 5.307 65.415 1.00 61.72 113 HIS A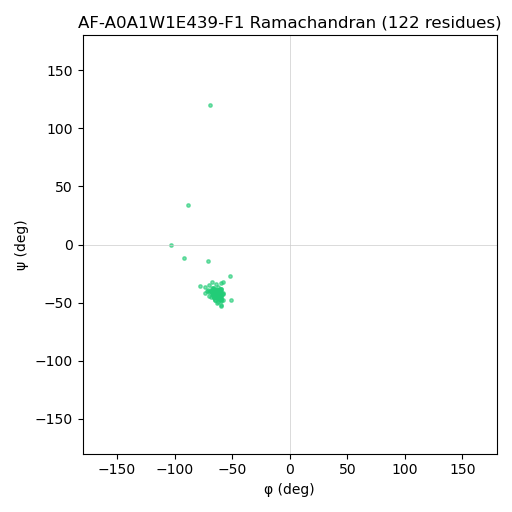 CA 1
ATOM 849 C C . HIS A 1 113 ? -53.740 5.114 66.348 1.00 61.72 113 HIS A C 1
ATOM 851 O O . HIS A 1 113 ? -53.790 5.758 67.397 1.00 61.72 113 HIS A O 1
ATOM 857 N N . GLN A 1 114 ? -54.674 4.196 66.057 1.00 63.47 114 GLN A N 1
ATOM 858 C CA . GLN A 1 114 ? -55.773 3.851 66.975 1.00 63.47 114 GLN A CA 1
ATOM 859 C C . GLN A 1 114 ? -55.264 3.269 68.297 1.00 63.47 114 GLN A C 1
ATOM 861 O O . GLN A 1 114 ? -55.793 3.619 69.349 1.00 63.47 114 GLN A O 1
ATOM 866 N N . GLY A 1 115 ? -54.231 2.420 68.268 1.00 64.44 115 GLY A N 1
ATOM 867 C CA . GLY A 1 115 ? -53.627 1.862 69.482 1.00 64.44 115 GLY A CA 1
ATOM 868 C C . GLY A 1 115 ? -52.904 2.905 70.344 1.00 64.44 115 GLY A C 1
ATOM 869 O O . GLY A 1 115 ? -52.911 2.803 71.572 1.00 64.44 115 GLY A O 1
ATOM 870 N N . MET A 1 116 ? -52.311 3.936 69.731 1.00 62.34 116 MET A N 1
ATOM 871 C CA . MET A 1 116 ? -51.746 5.075 70.469 1.00 62.34 116 MET A CA 1
ATOM 872 C C . MET A 1 116 ? -52.835 5.997 71.026 1.00 62.34 116 MET A C 1
ATOM 874 O O . MET A 1 116 ? -52.749 6.398 72.185 1.00 62.34 116 MET A O 1
ATOM 878 N N . LEU A 1 117 ? -53.885 6.284 70.249 1.00 65.19 117 LEU A N 1
ATOM 879 C CA . LEU A 1 117 ? -55.036 7.073 70.698 1.00 65.19 117 LEU A CA 1
ATOM 880 C C . LEU A 1 117 ? -55.792 6.385 71.845 1.00 65.19 117 LEU A C 1
ATOM 882 O O . LEU A 1 117 ? -56.178 7.058 72.798 1.00 65.19 117 LEU A O 1
ATOM 886 N N . SER A 1 118 ? -55.947 5.055 71.812 1.00 67.94 118 SER A N 1
ATOM 887 C CA . SER A 1 118 ? -56.608 4.314 72.895 1.00 67.94 118 SER A CA 1
ATOM 888 C C . SER A 1 118 ? -55.770 4.271 74.175 1.00 67.94 118 SER A C 1
ATOM 890 O O . SER A 1 118 ? -56.323 4.311 75.269 1.00 67.94 118 SER A O 1
ATOM 892 N N . LYS A 1 119 ? -54.434 4.202 74.069 1.00 67.31 119 LYS A N 1
ATOM 893 C CA . LYS A 1 119 ? -53.539 4.308 75.234 1.00 67.31 119 LYS A CA 1
ATOM 894 C C . LYS A 1 119 ? -53.527 5.720 75.819 1.00 67.31 119 LYS A C 1
ATOM 896 O O . LYS A 1 119 ? -53.546 5.868 77.038 1.00 67.31 119 LYS A O 1
ATOM 901 N N . LEU A 1 120 ? -53.545 6.753 74.975 1.00 63.78 120 LEU A N 1
ATOM 902 C CA . LEU A 1 120 ? -53.625 8.143 75.425 1.00 63.78 120 LEU A CA 1
ATOM 903 C C . LEU A 1 120 ? -54.961 8.430 76.128 1.00 63.78 120 LEU A C 1
ATOM 905 O O . LEU A 1 120 ? -54.962 9.071 77.173 1.00 63.78 120 LEU A O 1
ATOM 909 N N . SER A 1 121 ? -56.079 7.884 75.631 1.00 63.41 121 SER A N 1
ATOM 910 C CA . SER A 1 121 ? -57.387 8.023 76.290 1.00 63.41 121 SER A CA 1
ATOM 911 C C . SER A 1 121 ? -57.526 7.219 77.589 1.00 63.41 121 SER A C 1
ATOM 913 O O . SER A 1 121 ? -58.491 7.432 78.309 1.00 63.41 121 SER A O 1
ATOM 915 N N . GLN A 1 122 ? -56.628 6.267 77.866 1.00 65.94 122 GLN A N 1
ATOM 916 C CA . GLN A 1 122 ? -56.572 5.522 79.134 1.00 65.94 122 GLN A CA 1
ATOM 917 C C . GLN A 1 122 ? -55.647 6.168 80.175 1.00 65.94 122 GLN A C 1
ATOM 919 O O . GLN A 1 122 ? -55.642 5.737 81.325 1.00 65.94 122 GLN A O 1
ATOM 924 N N . THR A 1 123 ? -54.837 7.153 79.774 1.00 53.50 123 THR A N 1
ATOM 925 C CA . THR A 1 123 ? -53.882 7.848 80.659 1.00 53.50 123 THR A CA 1
ATOM 926 C C . THR A 1 123 ? -54.385 9.245 81.076 1.00 53.50 123 THR A C 1
ATOM 928 O O . THR A 1 123 ? -53.710 9.939 81.833 1.00 53.50 123 THR A O 1
ATOM 931 N N . LEU A 1 124 ? -55.569 9.645 80.596 1.00 44.31 124 LEU A N 1
ATOM 932 C CA . LEU A 1 124 ? -56.400 10.747 81.102 1.00 44.31 124 LEU A CA 1
ATOM 933 C C . LEU A 1 124 ? -57.496 10.172 82.004 1.00 44.31 124 LEU A C 1
ATOM 935 O O . LEU A 1 124 ? -57.794 10.819 83.030 1.00 44.31 124 LEU A O 1
#

Radius of gyration: 53.01 Å; Cα contacts (8 Å, |Δi|>4): 2; chains: 1; bounding box: 96×15×154 Å